Protein AF-B2BFH4-F1 (afdb_monomer)

Secondary structure (DSSP, 8-state):
-HHHHHHHHHHHHHHHHHHHHHS--HHHHHHHHHHHHHHHHHHHHHTTSSPPP---HHHHHHHHHHHHHHHHHHHHHHHHHHHS-HHHHHHHHTTHHHHHHHHIIIII-----HHHHHHHHHHHHHHHHHHHH-T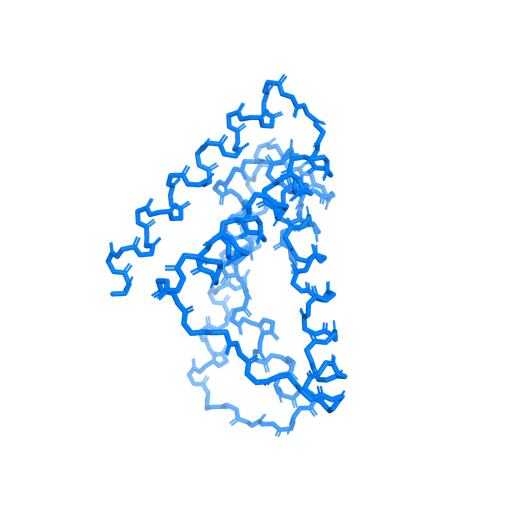T--HHHHHHH-

pLDDT: mean 86.99, std 3.78, range [72.62, 92.5]

InterPro domains:
  IPR004853 Sugar phosphate transporter domain [PF03151] (1-146)
  IPR037185 Multidrug transporter EmrE superfamily [SSF103481] (38-133)
  IPR050186 Triose Phosphate/Phosphate Translocator [PTHR11132] (4-146)

Solvent-accessible surface area (backbone atoms only — not comparable to full-atom values): 8075 Å² total; per-residue (Å²): 107,70,85,58,48,53,58,53,51,53,51,50,53,56,51,51,44,54,46,32,74,78,47,82,48,41,65,60,55,40,50,51,54,52,49,50,54,50,51,54,50,52,51,30,42,74,69,61,77,40,86,74,78,90,82,47,76,67,54,52,64,64,44,46,62,54,53,51,52,49,51,52,52,51,38,27,40,38,41,7,42,65,57,31,54,62,68,58,34,52,48,45,42,66,38,50,64,52,54,50,53,50,49,39,35,74,76,69,64,52,83,80,59,71,70,59,63,59,54,38,52,60,46,53,49,50,36,53,52,51,59,76,68,44,91,63,69,39,71,68,17,54,63,24,24,103

Sequence (146 aa):
YFATWCPFNVVFNIYNKKVLNAFPFPWLTSTLSLAAGSLLMLLSWATRIAEAPHTDLHFWKSLFPVAVAHTIGHVAATVSMSKVAVSFTHIIKSGEPAFSVLVSRFLLGESFPMPVYLSLLPIVGGCALSALTELNFNMIGFMGAM

Foldseek 3Di:
DVVVVVVVVVVCLVVLLVCCVVPVDLVVSLVVVVVVVVVVVVVCCVVVVDPDDDDDPVNCVVVVVVVVVVSLLSSLLSNLSNQAPSVLLVLLLLLVLVVVQVCCCPVVVDDDDPVSVVVNVVSVVSNVVSLVPGPRRDPSSSVSSD

Organism: Scutellaria baicalensis (NCBI:txid65409)

Nearest PDB structures (foldseek):
  5y79-assembly1_B  TM=9.319E-01  e=9.877E-07  Galdieria sulphuraria
  6i1z-assembly1_A  TM=4.436E-01  e=7.538E-01  Zea mays
  6i1z-assembly1_B  TM=4.777E-01  e=1.205E+00  Zea mays
  9evd-assembly1_M  TM=2.560E-01  e=5.458E+00  Polytomella sp. Pringsheim 198.80

Mean predicted aligned error: 5.99 Å

Structure (mmCIF, N/CA/C/O backbone):
data_AF-B2BFH4-F1
#
_entry.id   AF-B2BFH4-F1
#
loop_
_atom_site.group_PDB
_atom_site.id
_atom_site.type_symbol
_atom_site.label_atom_id
_atom_site.label_alt_id
_atom_site.label_comp_id
_atom_site.label_asym_id
_atom_site.label_entity_id
_atom_site.label_seq_id
_atom_site.pdbx_PDB_ins_code
_atom_site.Cartn_x
_atom_site.Cartn_y
_atom_site.Cartn_z
_atom_site.occupancy
_atom_site.B_iso_or_equiv
_atom_site.auth_seq_id
_atom_site.auth_comp_id
_atom_site.auth_asym_id
_atom_site.auth_atom_id
_atom_site.pdbx_PDB_model_num
ATOM 1 N N . TYR A 1 1 ? 14.768 -8.876 9.586 1.00 76.62 1 TYR A N 1
ATOM 2 C CA . TYR A 1 1 ? 13.571 -8.707 8.734 1.00 76.62 1 TYR A CA 1
ATOM 3 C C . TYR A 1 1 ? 12.834 -7.399 9.011 1.00 76.62 1 TYR A C 1
ATOM 5 O O . TYR A 1 1 ? 12.938 -6.512 8.176 1.00 76.62 1 TYR A O 1
ATOM 13 N N . PHE A 1 2 ? 12.183 -7.201 10.166 1.00 81.69 2 PHE A N 1
ATOM 14 C CA . PHE A 1 2 ? 11.416 -5.967 10.444 1.00 81.69 2 PHE A CA 1
ATOM 15 C C . PHE A 1 2 ? 12.264 -4.680 10.408 1.00 81.69 2 PHE A C 1
ATOM 17 O O . PHE A 1 2 ? 11.915 -3.720 9.727 1.00 81.69 2 PHE A O 1
ATOM 24 N N . ALA A 1 3 ? 13.442 -4.703 11.043 1.00 87.31 3 ALA A N 1
ATOM 25 C CA . ALA A 1 3 ? 14.373 -3.571 11.062 1.00 87.31 3 ALA A CA 1
ATOM 26 C C . ALA A 1 3 ? 14.905 -3.169 9.673 1.00 87.31 3 ALA A C 1
ATOM 28 O O . ALA A 1 3 ? 15.302 -2.027 9.485 1.00 87.31 3 ALA A O 1
ATOM 29 N N . THR A 1 4 ? 14.908 -4.085 8.700 1.00 90.06 4 THR A N 1
ATOM 30 C CA . THR A 1 4 ? 15.306 -3.805 7.309 1.00 90.06 4 THR A CA 1
ATOM 31 C C . THR A 1 4 ? 14.109 -3.349 6.481 1.00 90.06 4 THR A C 1
ATOM 33 O O . THR A 1 4 ? 14.230 -2.460 5.646 1.00 90.06 4 THR A O 1
ATOM 36 N N . TRP A 1 5 ? 12.934 -3.924 6.734 1.00 88.81 5 TRP A N 1
ATOM 37 C CA . TRP A 1 5 ? 11.704 -3.595 6.025 1.00 88.81 5 TRP A CA 1
ATOM 38 C C . TRP A 1 5 ? 11.254 -2.149 6.266 1.00 88.81 5 TRP A C 1
ATOM 40 O O . TRP A 1 5 ? 10.983 -1.442 5.299 1.00 88.81 5 TRP A O 1
ATOM 50 N N . CYS A 1 6 ? 11.245 -1.681 7.520 1.00 90.06 6 CYS A N 1
ATOM 51 C CA . CYS A 1 6 ? 10.833 -0.316 7.860 1.00 90.06 6 CYS A CA 1
ATOM 52 C C . CYS A 1 6 ? 11.606 0.774 7.088 1.00 90.06 6 CYS A C 1
ATOM 54 O O . CYS A 1 6 ? 10.962 1.572 6.405 1.00 90.06 6 CYS A O 1
ATOM 56 N N . PRO A 1 7 ? 12.955 0.832 7.122 1.00 91.25 7 PRO A N 1
ATOM 57 C CA . PRO A 1 7 ? 13.695 1.866 6.403 1.00 91.25 7 PRO A CA 1
ATOM 58 C C . PRO A 1 7 ? 13.527 1.753 4.885 1.00 91.25 7 PRO A C 1
ATOM 60 O O . PRO A 1 7 ? 13.347 2.776 4.229 1.00 91.25 7 PRO A O 1
ATOM 63 N N . PHE A 1 8 ? 13.503 0.542 4.316 1.00 90.31 8 PHE A N 1
ATOM 64 C CA . PHE A 1 8 ? 13.240 0.360 2.883 1.00 90.31 8 PHE A CA 1
ATOM 65 C C . PHE A 1 8 ? 11.853 0.867 2.482 1.00 90.31 8 PHE A C 1
ATOM 67 O O . PHE A 1 8 ? 11.713 1.528 1.454 1.00 90.31 8 PHE A O 1
ATOM 74 N N . ASN A 1 9 ? 10.834 0.604 3.302 1.00 90.75 9 ASN A N 1
ATOM 75 C CA . ASN A 1 9 ? 9.482 1.088 3.065 1.00 90.75 9 ASN A CA 1
ATOM 76 C C . ASN A 1 9 ? 9.420 2.622 3.144 1.00 90.75 9 ASN A C 1
ATOM 78 O O . ASN A 1 9 ? 8.839 3.256 2.265 1.00 90.75 9 ASN A O 1
ATOM 82 N N . VAL A 1 10 ? 10.078 3.237 4.132 1.00 88.69 10 VAL A N 1
ATOM 83 C CA . VAL A 1 10 ? 10.167 4.702 4.255 1.00 88.69 10 VAL A CA 1
ATOM 84 C C . VAL A 1 10 ? 10.843 5.318 3.028 1.00 88.69 10 VAL A C 1
ATOM 86 O O . VAL A 1 10 ? 10.295 6.242 2.427 1.00 88.69 10 VAL A O 1
ATOM 89 N N . VAL A 1 11 ? 11.993 4.778 2.614 1.00 92.25 11 VAL A N 1
ATOM 90 C CA . VAL A 1 11 ? 12.712 5.222 1.410 1.00 92.25 11 VAL A CA 1
ATOM 91 C C . VAL A 1 11 ? 11.807 5.102 0.183 1.00 92.25 11 VAL A C 1
ATOM 93 O O . VAL A 1 11 ? 11.613 6.090 -0.524 1.00 92.25 11 VAL A O 1
ATOM 96 N N . PHE A 1 12 ? 11.186 3.940 -0.033 1.00 89.38 12 PHE A N 1
ATOM 97 C CA . PHE A 1 12 ? 10.269 3.718 -1.151 1.00 89.38 12 PHE A CA 1
ATOM 98 C C . PHE A 1 12 ? 9.142 4.758 -1.189 1.00 89.38 12 PHE A C 1
ATOM 100 O O . PHE A 1 12 ? 8.925 5.378 -2.225 1.00 89.38 12 PHE A O 1
ATOM 107 N N . ASN A 1 13 ? 8.466 5.008 -0.066 1.00 89.69 13 ASN A N 1
ATOM 108 C CA . ASN A 1 13 ? 7.358 5.962 -0.007 1.00 89.69 13 ASN A CA 1
ATOM 109 C C . ASN A 1 13 ? 7.794 7.401 -0.312 1.00 89.69 13 ASN A C 1
ATOM 111 O O . ASN A 1 13 ? 7.120 8.104 -1.068 1.00 89.69 13 ASN A O 1
ATOM 115 N N . ILE A 1 14 ? 8.929 7.838 0.243 1.00 89.56 14 ILE A N 1
ATOM 116 C CA . ILE A 1 14 ? 9.461 9.187 0.007 1.00 89.56 14 ILE A CA 1
ATOM 117 C C . ILE A 1 14 ? 9.841 9.359 -1.466 1.00 89.56 14 ILE A C 1
ATOM 119 O O . ILE A 1 14 ? 9.467 10.356 -2.087 1.00 89.56 14 ILE A O 1
ATOM 123 N N . TYR A 1 15 ? 10.569 8.399 -2.044 1.00 89.50 15 TYR A N 1
ATOM 124 C CA . TYR A 1 15 ? 10.973 8.469 -3.448 1.00 89.50 15 TYR A CA 1
ATOM 125 C C . TYR A 1 15 ? 9.779 8.354 -4.394 1.00 89.50 15 TYR A C 1
ATOM 127 O O . TYR A 1 15 ? 9.690 9.146 -5.329 1.00 89.50 15 TYR A O 1
ATOM 135 N N . ASN A 1 16 ? 8.828 7.455 -4.129 1.00 89.00 16 ASN A N 1
ATOM 136 C CA . ASN A 1 16 ? 7.621 7.313 -4.941 1.00 89.00 16 ASN A CA 1
ATOM 137 C C . ASN A 1 16 ? 6.828 8.629 -4.970 1.00 89.00 16 ASN A C 1
ATOM 139 O O . ASN A 1 16 ? 6.471 9.115 -6.040 1.00 89.00 16 ASN A O 1
ATOM 143 N N . LYS A 1 17 ? 6.658 9.298 -3.820 1.00 86.00 17 LYS A N 1
ATOM 144 C CA . LYS A 1 17 ? 6.000 10.613 -3.783 1.00 86.00 17 LYS A CA 1
ATOM 145 C C . LYS A 1 17 ? 6.780 11.689 -4.539 1.00 86.00 17 LYS A C 1
ATOM 147 O O . LYS A 1 17 ? 6.169 12.481 -5.250 1.00 86.00 17 LYS A O 1
ATOM 152 N N . LYS A 1 18 ? 8.113 11.723 -4.429 1.00 88.44 18 LYS A N 1
ATOM 153 C CA . LYS A 1 18 ? 8.947 12.657 -5.208 1.00 88.44 18 LYS A CA 1
ATOM 154 C C . LYS A 1 18 ? 8.782 12.441 -6.714 1.00 88.44 18 LYS A C 1
ATOM 156 O O . LYS A 1 18 ? 8.626 13.416 -7.444 1.00 88.44 18 LYS A O 1
ATOM 161 N N . VAL A 1 19 ? 8.769 11.185 -7.161 1.00 89.12 19 VAL A N 1
ATOM 162 C CA . VAL A 1 19 ? 8.545 10.826 -8.567 1.00 89.12 19 VAL A CA 1
ATOM 163 C C . VAL A 1 19 ? 7.144 11.232 -9.008 1.00 89.12 19 VAL A C 1
ATOM 165 O O . VAL A 1 19 ? 7.021 11.879 -10.037 1.00 89.12 19 VAL A O 1
ATOM 168 N N . LEU A 1 20 ? 6.105 10.948 -8.221 1.00 86.69 20 LEU A N 1
ATOM 169 C CA . LEU A 1 20 ? 4.727 11.335 -8.548 1.00 86.69 20 LEU A CA 1
ATOM 170 C C . LEU A 1 20 ? 4.524 12.855 -8.602 1.00 86.69 20 LEU A C 1
ATOM 172 O O . LEU A 1 20 ? 3.722 13.329 -9.400 1.00 86.69 20 LEU A O 1
ATOM 176 N N . ASN A 1 21 ? 5.255 13.621 -7.789 1.00 86.12 21 ASN A N 1
ATOM 177 C CA . ASN A 1 21 ? 5.210 15.083 -7.833 1.00 86.12 21 ASN A CA 1
ATOM 178 C C . ASN A 1 21 ? 5.876 15.651 -9.101 1.00 86.12 21 ASN A C 1
ATOM 180 O O . ASN A 1 21 ? 5.433 16.680 -9.601 1.00 86.12 21 ASN A O 1
ATOM 184 N N . ALA A 1 22 ? 6.931 15.007 -9.615 1.00 89.12 22 ALA A N 1
ATOM 185 C CA . ALA A 1 22 ? 7.606 15.415 -10.852 1.00 89.12 22 ALA A CA 1
ATOM 186 C C . ALA A 1 22 ? 6.931 14.847 -12.116 1.00 89.12 22 ALA A C 1
ATOM 188 O O . ALA A 1 22 ? 6.943 15.478 -13.170 1.00 89.12 22 ALA A O 1
ATOM 189 N N . PHE A 1 23 ? 6.344 13.656 -12.010 1.00 86.50 23 PHE A N 1
ATOM 190 C CA . PHE A 1 23 ? 5.720 12.907 -13.092 1.00 86.50 23 PHE A CA 1
ATOM 191 C C . PHE A 1 23 ? 4.388 12.297 -12.610 1.00 86.50 23 PHE A C 1
ATOM 193 O O . PHE A 1 23 ? 4.362 11.179 -12.082 1.00 86.50 23 PHE A O 1
ATOM 200 N N . PRO A 1 24 ? 3.258 13.013 -12.778 1.00 81.06 24 PRO A N 1
ATOM 201 C CA . PRO A 1 24 ? 1.973 12.683 -12.153 1.00 81.06 24 PRO A CA 1
ATOM 202 C C . PRO A 1 24 ? 1.191 11.590 -12.904 1.00 81.06 24 PRO A C 1
ATOM 204 O O . PRO A 1 24 ? -0.018 11.696 -13.108 1.00 81.06 24 PRO A O 1
ATOM 207 N N . PHE A 1 25 ? 1.868 10.514 -13.309 1.00 87.25 25 PHE A N 1
ATOM 208 C CA . PHE A 1 25 ? 1.267 9.356 -13.975 1.00 87.25 25 PHE A CA 1
ATOM 209 C C . PHE A 1 25 ? 1.377 8.112 -13.079 1.00 87.25 25 PHE A C 1
ATOM 211 O O . PHE A 1 25 ? 2.281 7.293 -13.263 1.00 87.25 25 PHE A O 1
ATOM 218 N N . PRO A 1 26 ? 0.461 7.939 -12.104 1.00 84.81 26 PRO A N 1
ATOM 219 C CA . PRO A 1 26 ? 0.563 6.885 -11.094 1.00 84.81 26 PRO A CA 1
ATOM 220 C C . PRO A 1 26 ? 0.581 5.480 -11.695 1.00 84.81 26 PRO A C 1
ATOM 222 O O . PRO A 1 26 ? 1.377 4.653 -11.269 1.00 84.81 26 PRO A O 1
ATOM 225 N N . TRP A 1 27 ? -0.214 5.236 -12.739 1.00 85.62 27 TRP A N 1
ATOM 226 C CA . TRP A 1 27 ? -0.250 3.954 -13.442 1.00 85.62 27 TRP A CA 1
ATOM 227 C C . TRP A 1 27 ? 1.112 3.563 -14.016 1.00 85.62 27 TRP A C 1
ATOM 229 O O . TRP A 1 27 ? 1.571 2.447 -13.789 1.00 85.62 27 TRP A O 1
ATOM 239 N N . LEU A 1 28 ? 1.796 4.491 -14.696 1.00 87.62 28 LEU A N 1
ATOM 240 C CA . LEU A 1 28 ? 3.103 4.206 -15.285 1.00 87.62 28 LEU A CA 1
ATOM 241 C C . LEU A 1 28 ? 4.154 3.956 -14.198 1.00 87.62 28 LEU A C 1
ATOM 243 O O . LEU A 1 28 ? 4.907 2.990 -14.284 1.00 87.62 28 LEU A O 1
ATOM 247 N N . THR A 1 29 ? 4.172 4.779 -13.148 1.00 88.19 29 THR A N 1
ATOM 248 C CA . THR A 1 29 ? 5.107 4.629 -12.022 1.00 88.19 29 THR A CA 1
ATOM 249 C C . THR A 1 29 ? 4.901 3.299 -11.281 1.00 88.19 29 THR A C 1
ATOM 251 O O . THR A 1 29 ? 5.871 2.609 -10.947 1.00 88.19 29 THR A O 1
ATOM 254 N N . SER A 1 30 ? 3.651 2.872 -11.076 1.00 89.44 30 SER A N 1
ATOM 255 C CA . SER A 1 30 ? 3.336 1.556 -10.506 1.00 89.44 30 SER A CA 1
ATOM 256 C C . SER A 1 30 ? 3.800 0.413 -11.406 1.00 89.44 30 SER A C 1
ATOM 258 O O . SER A 1 30 ? 4.445 -0.515 -10.924 1.00 89.44 30 SER A O 1
ATOM 260 N N . THR A 1 31 ? 3.531 0.477 -12.713 1.00 89.19 31 THR A N 1
ATOM 261 C CA . THR A 1 31 ? 3.960 -0.567 -13.652 1.00 89.19 31 THR A CA 1
ATOM 262 C C . THR A 1 31 ? 5.479 -0.656 -13.737 1.00 89.19 31 THR A C 1
ATOM 264 O O . THR A 1 31 ? 6.018 -1.756 -13.699 1.00 89.19 31 THR A O 1
ATOM 267 N N . LEU A 1 32 ? 6.185 0.476 -13.790 1.00 90.44 32 LEU A N 1
ATOM 268 C CA . LEU A 1 32 ? 7.649 0.502 -13.839 1.00 90.44 32 LEU A CA 1
ATOM 269 C C . LEU A 1 32 ? 8.280 -0.055 -12.560 1.00 90.44 32 LEU A C 1
ATOM 271 O O . LEU A 1 32 ? 9.261 -0.789 -12.644 1.00 90.44 32 LEU A O 1
ATOM 275 N N . SER A 1 33 ? 7.716 0.243 -11.386 1.00 89.62 33 SER A N 1
ATOM 276 C CA . SER A 1 33 ? 8.212 -0.317 -10.120 1.00 89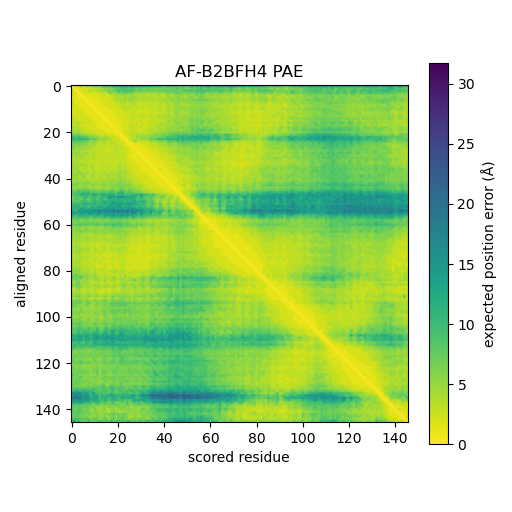.62 33 SER A CA 1
ATOM 277 C C . SER A 1 33 ? 8.002 -1.834 -10.029 1.00 89.62 33 SER A C 1
ATOM 279 O O . SER A 1 33 ? 8.925 -2.546 -9.629 1.00 89.62 33 SER A O 1
ATOM 281 N N . LEU A 1 34 ? 6.848 -2.347 -10.471 1.00 90.81 34 LEU A N 1
ATOM 282 C CA . LEU A 1 34 ? 6.599 -3.792 -10.566 1.00 90.81 34 LEU A CA 1
ATOM 283 C C . LEU A 1 34 ? 7.498 -4.459 -11.617 1.00 90.81 34 LEU A C 1
ATOM 285 O O . LEU A 1 34 ? 8.066 -5.519 -11.356 1.00 90.81 34 LEU A O 1
ATOM 289 N N . ALA A 1 35 ? 7.689 -3.821 -12.775 1.00 91.50 35 ALA A N 1
ATOM 290 C CA . ALA A 1 35 ? 8.568 -4.310 -13.831 1.00 91.50 35 ALA A CA 1
ATOM 291 C C . ALA A 1 35 ? 10.025 -4.382 -13.354 1.00 91.50 35 ALA A C 1
ATOM 293 O O . ALA A 1 35 ? 10.668 -5.417 -13.520 1.00 91.50 35 ALA A O 1
ATOM 294 N N . ALA A 1 36 ? 10.522 -3.339 -12.684 1.00 92.00 36 ALA A N 1
ATOM 295 C CA . ALA A 1 36 ? 11.852 -3.330 -12.083 1.00 92.00 36 ALA A CA 1
ATOM 296 C C . ALA A 1 36 ? 12.007 -4.441 -11.031 1.00 92.00 36 ALA A C 1
ATOM 298 O O . ALA A 1 36 ? 13.005 -5.159 -11.049 1.00 92.00 36 ALA A O 1
ATOM 299 N N . GLY A 1 37 ? 11.005 -4.643 -10.166 1.00 90.06 37 GLY A N 1
ATOM 300 C CA . GLY A 1 37 ? 1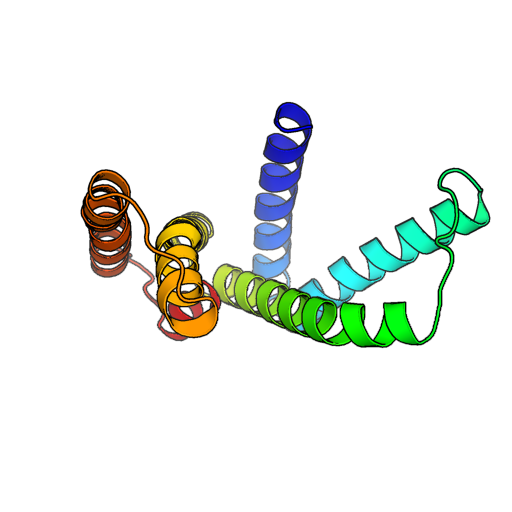0.995 -5.744 -9.197 1.00 90.06 37 GLY A CA 1
ATOM 301 C C . GLY A 1 37 ? 11.054 -7.121 -9.866 1.00 90.06 37 GLY A C 1
ATOM 302 O O . GLY A 1 37 ? 11.851 -7.971 -9.469 1.00 90.06 37 GLY A O 1
ATOM 303 N N . SER A 1 38 ? 10.267 -7.321 -10.927 1.00 90.56 38 SER A N 1
ATOM 304 C CA . SER A 1 38 ? 10.277 -8.567 -11.700 1.00 90.56 38 SER A CA 1
ATOM 305 C C . SER A 1 38 ? 11.616 -8.804 -12.403 1.00 90.56 38 SER A C 1
ATOM 307 O O . SER A 1 38 ? 12.145 -9.912 -12.351 1.00 90.56 38 SER A O 1
ATOM 309 N N . LEU A 1 39 ? 12.222 -7.760 -12.978 1.00 92.38 39 LEU A N 1
ATOM 310 C CA . LEU A 1 39 ? 13.523 -7.837 -13.637 1.00 92.38 39 LEU A CA 1
ATOM 311 C C . LEU A 1 39 ? 14.632 -8.205 -12.648 1.00 92.38 39 LEU A C 1
ATOM 313 O O . LEU A 1 39 ? 15.445 -9.074 -12.947 1.00 92.38 39 LEU A O 1
ATOM 317 N N . LEU A 1 40 ? 14.645 -7.598 -11.458 1.00 91.19 40 LEU A N 1
ATOM 318 C CA . LEU A 1 40 ? 15.603 -7.943 -10.406 1.00 91.19 40 LEU A CA 1
ATOM 319 C C . LEU A 1 40 ? 15.486 -9.417 -9.995 1.00 91.19 40 LEU A C 1
ATOM 321 O O . LEU A 1 40 ? 16.504 -10.083 -9.813 1.00 91.19 40 LEU A O 1
ATOM 325 N N . MET A 1 41 ? 14.262 -9.944 -9.896 1.00 89.50 41 MET A N 1
ATOM 326 C CA . MET A 1 41 ? 14.046 -11.355 -9.575 1.00 89.50 41 MET A CA 1
ATOM 327 C C . MET A 1 41 ? 14.517 -12.280 -10.709 1.00 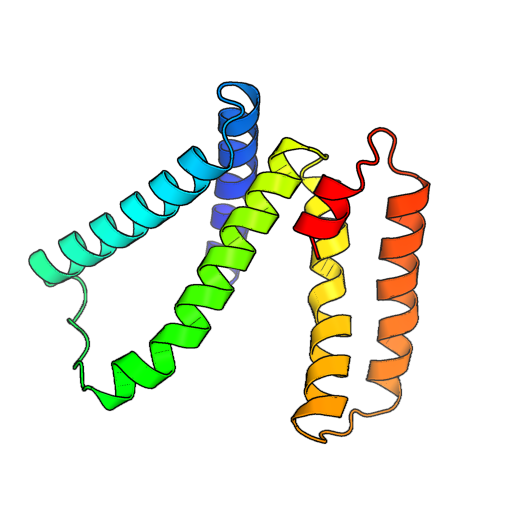89.50 41 MET A C 1
ATOM 329 O O . MET A 1 41 ? 15.213 -13.259 -10.449 1.00 89.50 41 MET A O 1
ATOM 333 N N . LEU A 1 42 ? 14.230 -11.932 -11.968 1.00 89.38 42 LEU A N 1
ATOM 334 C CA . LEU A 1 42 ? 14.716 -12.670 -13.140 1.00 89.38 42 LEU A CA 1
ATOM 335 C C . LEU A 1 42 ? 16.249 -12.698 -13.206 1.00 89.38 42 LEU A C 1
ATOM 337 O O . LEU A 1 42 ? 16.837 -13.747 -13.465 1.00 89.38 42 LEU A O 1
ATOM 341 N N . LEU A 1 43 ? 16.903 -11.566 -12.931 1.00 91.19 43 LEU A N 1
ATOM 342 C CA . LEU A 1 43 ? 18.363 -11.474 -12.862 1.00 91.19 43 LEU A CA 1
ATOM 343 C C . LEU A 1 43 ? 18.930 -12.309 -11.708 1.00 91.19 43 LEU A C 1
ATOM 345 O O . LEU A 1 43 ? 19.957 -12.964 -11.879 1.00 91.19 43 LEU A O 1
ATOM 349 N N . SER A 1 44 ? 18.258 -12.332 -10.556 1.00 90.38 44 SER A N 1
ATOM 350 C CA . SER A 1 44 ? 18.646 -13.162 -9.408 1.00 90.38 44 SER A CA 1
ATOM 351 C C . SER A 1 44 ? 18.594 -14.661 -9.732 1.00 90.38 44 SER A C 1
ATOM 353 O O . SER A 1 44 ? 19.518 -15.402 -9.392 1.00 90.38 44 SER A O 1
ATOM 355 N N . TRP A 1 45 ? 17.567 -15.107 -10.465 1.00 89.69 45 TRP A N 1
ATOM 356 C CA . TRP A 1 45 ? 17.473 -16.488 -10.950 1.00 89.69 45 TRP A CA 1
ATOM 357 C C . TRP A 1 45 ? 18.526 -16.802 -12.018 1.00 89.69 45 TRP A C 1
ATOM 359 O O . TRP A 1 45 ? 19.156 -17.858 -11.966 1.00 89.69 45 TRP A O 1
ATOM 369 N N . ALA A 1 46 ? 18.773 -15.878 -12.953 1.00 87.75 46 ALA A N 1
ATOM 370 C CA . ALA A 1 46 ? 19.793 -16.043 -13.992 1.00 87.75 46 ALA A CA 1
ATOM 371 C C . ALA A 1 46 ? 21.212 -16.151 -13.408 1.00 87.75 46 ALA A C 1
ATOM 373 O O . ALA A 1 46 ? 22.022 -16.950 -13.873 1.00 87.75 46 ALA A O 1
ATOM 374 N N . THR A 1 47 ? 21.498 -15.382 -12.356 1.00 89.19 47 THR A 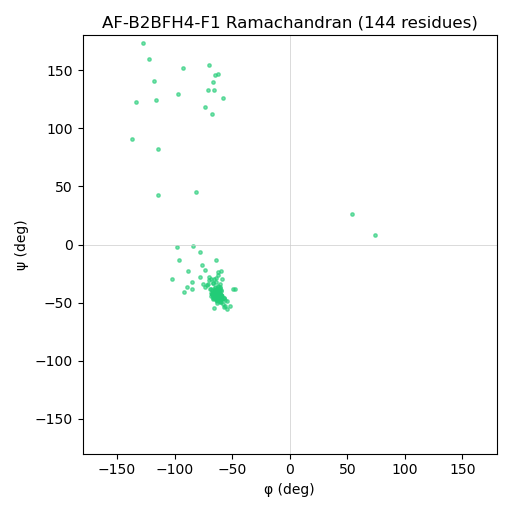N 1
ATOM 375 C CA . THR A 1 47 ? 22.782 -15.395 -11.634 1.00 89.19 47 THR A CA 1
ATOM 376 C C . THR A 1 47 ? 22.869 -16.486 -10.561 1.00 89.19 47 THR A C 1
ATOM 378 O O . THR A 1 47 ? 23.913 -16.622 -9.927 1.00 89.19 47 THR A O 1
ATOM 381 N N . ARG A 1 48 ? 21.805 -17.286 -10.371 1.00 83.94 48 ARG A N 1
ATOM 382 C CA . ARG A 1 48 ? 21.668 -18.323 -9.326 1.00 83.94 48 ARG A CA 1
ATOM 383 C C . ARG A 1 48 ? 21.906 -17.817 -7.897 1.00 83.94 48 ARG A C 1
ATOM 385 O O . ARG A 1 48 ? 22.273 -18.595 -7.023 1.00 83.94 48 ARG A O 1
ATOM 392 N N . ILE A 1 49 ? 21.683 -16.526 -7.652 1.00 84.94 49 ILE A N 1
ATOM 393 C CA . ILE A 1 49 ? 21.729 -15.947 -6.301 1.00 84.94 49 ILE A CA 1
ATOM 394 C C . ILE A 1 49 ? 20.508 -16.409 -5.495 1.00 84.94 49 ILE A C 1
ATOM 396 O O . ILE A 1 49 ? 20.613 -16.649 -4.295 1.00 84.94 49 ILE A O 1
ATOM 400 N N . ALA A 1 50 ? 19.361 -16.565 -6.161 1.00 84.38 50 ALA A N 1
ATOM 401 C CA . ALA A 1 50 ? 18.158 -17.171 -5.603 1.00 84.38 50 ALA A CA 1
ATOM 402 C C . ALA A 1 50 ? 17.783 -18.436 -6.382 1.00 84.38 50 ALA A C 1
ATOM 404 O O . ALA A 1 50 ? 17.864 -18.465 -7.613 1.00 84.38 50 ALA A O 1
ATOM 405 N N . GLU A 1 51 ? 17.335 -19.469 -5.668 1.00 79.81 51 GLU A N 1
ATOM 406 C CA . GLU A 1 51 ? 16.806 -20.684 -6.285 1.00 79.81 51 GLU A CA 1
ATOM 407 C C . GLU A 1 51 ? 15.504 -20.378 -7.036 1.00 79.81 51 GLU A C 1
ATOM 409 O O . GLU A 1 51 ? 14.611 -19.691 -6.530 1.00 79.81 51 GLU A O 1
ATOM 414 N N . ALA A 1 52 ? 15.411 -20.869 -8.274 1.00 80.69 52 ALA A N 1
ATOM 415 C CA . ALA A 1 52 ? 14.209 -20.714 -9.078 1.00 80.69 52 ALA A CA 1
ATOM 416 C C . ALA A 1 52 ? 13.089 -21.603 -8.507 1.00 80.69 52 ALA A C 1
ATOM 418 O O . ALA A 1 52 ? 13.330 -22.780 -8.228 1.00 80.69 52 ALA A O 1
ATOM 419 N N . PRO A 1 53 ? 11.863 -21.078 -8.341 1.00 81.12 53 PRO A N 1
ATOM 420 C CA . PRO A 1 53 ? 10.770 -21.846 -7.767 1.00 81.12 53 PRO A CA 1
ATOM 421 C C . PRO A 1 53 ? 10.353 -22.991 -8.697 1.00 81.12 53 PRO A C 1
ATOM 423 O O . PRO A 1 53 ? 10.239 -22.817 -9.913 1.00 81.12 53 PRO A O 1
ATOM 426 N N . HIS A 1 54 ? 10.054 -24.153 -8.117 1.00 80.25 54 HIS A N 1
ATOM 427 C CA . HIS A 1 54 ? 9.385 -25.229 -8.842 1.00 80.25 54 HIS A CA 1
ATOM 428 C C . HIS A 1 54 ? 7.960 -24.789 -9.176 1.00 80.25 54 HIS A C 1
ATOM 430 O O . HIS A 1 54 ? 7.131 -24.591 -8.288 1.00 80.25 54 HIS A O 1
ATOM 436 N N . THR A 1 55 ? 7.689 -24.595 -10.463 1.00 83.62 55 THR A N 1
ATOM 437 C CA . THR A 1 55 ? 6.385 -24.136 -10.938 1.00 83.62 55 THR A CA 1
ATOM 438 C C . THR A 1 55 ? 5.544 -25.321 -11.396 1.00 83.62 55 THR A C 1
ATOM 440 O O . THR A 1 55 ? 5.994 -26.152 -12.179 1.00 83.62 55 THR A O 1
ATOM 443 N N . ASP A 1 56 ? 4.311 -25.386 -10.904 1.00 87.44 56 ASP A N 1
ATOM 444 C CA . ASP A 1 56 ? 3.284 -26.323 -11.359 1.00 87.44 56 ASP A CA 1
ATOM 445 C C . ASP A 1 56 ? 2.044 -25.547 -11.835 1.00 87.44 56 ASP A C 1
ATOM 447 O O . ASP A 1 56 ? 1.830 -24.390 -11.457 1.00 87.44 56 ASP A O 1
ATOM 451 N N . LEU A 1 57 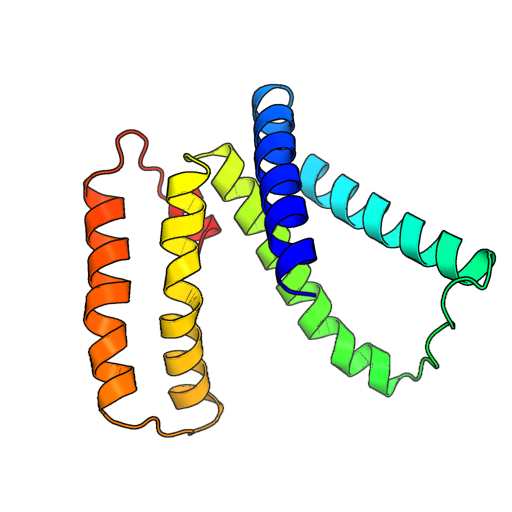? 1.195 -26.167 -12.657 1.00 84.56 57 LEU A N 1
ATOM 452 C CA . LEU A 1 57 ? -0.051 -25.552 -13.121 1.00 84.56 57 LEU A CA 1
ATOM 453 C C . LEU A 1 57 ? -0.988 -25.207 -11.954 1.00 84.56 57 LEU A C 1
ATOM 455 O O . LEU A 1 57 ? -1.677 -24.187 -12.005 1.00 84.56 57 LEU A O 1
ATOM 459 N N . HIS A 1 58 ? -1.000 -26.013 -10.887 1.00 86.19 58 HIS A N 1
ATOM 460 C CA . HIS A 1 58 ? -1.766 -25.705 -9.679 1.00 86.19 58 HIS A CA 1
ATOM 461 C C . HIS A 1 58 ? -1.209 -24.477 -8.942 1.00 86.19 58 HIS A C 1
ATOM 463 O O . HIS A 1 58 ? -1.973 -23.622 -8.493 1.00 86.19 58 HIS A O 1
ATOM 469 N N . PHE A 1 59 ? 0.120 -24.339 -8.879 1.00 88.56 59 PHE A N 1
ATOM 470 C CA . PHE A 1 59 ? 0.779 -23.181 -8.273 1.00 88.56 59 PHE A CA 1
ATOM 471 C C . PHE A 1 59 ? 0.377 -21.876 -8.971 1.00 88.56 59 PHE A C 1
ATOM 473 O O . PHE A 1 59 ? -0.030 -20.923 -8.308 1.00 88.56 59 PHE A O 1
ATOM 480 N N . TRP A 1 60 ? 0.400 -21.848 -10.308 1.00 88.12 60 TRP A N 1
ATOM 481 C CA . TRP A 1 60 ? -0.006 -20.668 -11.077 1.00 88.12 60 TRP A CA 1
ATOM 482 C C . TRP A 1 60 ? -1.483 -20.312 -10.895 1.00 88.12 60 TRP A C 1
ATOM 484 O O . TRP A 1 60 ? -1.807 -19.132 -10.765 1.00 88.12 60 TRP A O 1
ATOM 494 N N . LYS A 1 61 ? -2.375 -21.310 -10.832 1.00 88.44 61 LYS A N 1
ATOM 495 C CA . LYS A 1 61 ? -3.807 -21.080 -10.5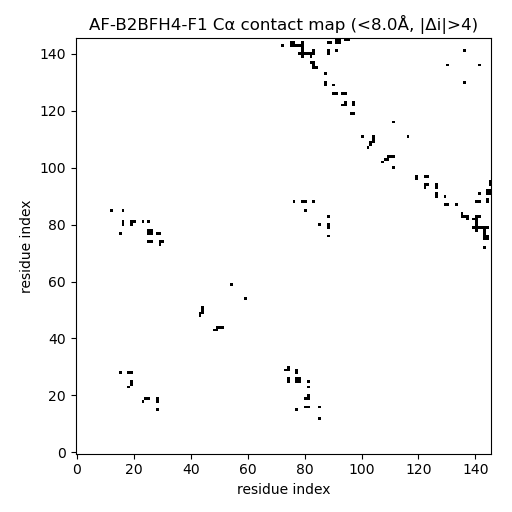74 1.00 88.44 61 LYS A CA 1
ATOM 496 C C . LYS A 1 61 ? -4.057 -20.444 -9.207 1.00 88.44 61 LYS A C 1
ATOM 498 O O . LYS A 1 61 ? -4.887 -19.546 -9.113 1.00 88.44 61 LYS A O 1
ATOM 503 N N . SER A 1 62 ? -3.326 -20.867 -8.177 1.00 89.06 62 SER A N 1
ATOM 504 C CA . SER A 1 62 ? -3.435 -20.298 -6.827 1.00 89.06 62 SER A CA 1
ATOM 505 C C . SER A 1 62 ? -2.759 -18.930 -6.701 1.00 89.06 62 SER A C 1
ATOM 507 O O . SER A 1 62 ? -3.245 -18.065 -5.977 1.00 89.06 62 SER A O 1
ATOM 509 N N . LEU A 1 63 ? -1.658 -18.704 -7.424 1.00 90.75 63 LEU A N 1
ATOM 510 C CA . LEU A 1 63 ? -0.923 -17.438 -7.405 1.00 90.75 63 LEU A CA 1
ATOM 511 C C . LEU A 1 63 ? -1.656 -16.324 -8.158 1.00 90.75 63 LEU A C 1
ATOM 513 O O . LEU A 1 63 ? -1.616 -15.172 -7.734 1.00 90.75 63 LEU A O 1
ATOM 517 N N . PHE A 1 64 ? -2.328 -16.652 -9.263 1.00 90.56 64 PHE A N 1
ATOM 518 C CA . PHE A 1 64 ? -2.994 -15.676 -10.125 1.00 90.56 64 PHE A CA 1
ATOM 519 C C . PHE A 1 64 ? -3.945 -14.714 -9.385 1.00 90.56 64 PHE A C 1
ATOM 521 O O . PHE A 1 64 ? -3.753 -13.503 -9.518 1.00 90.56 64 PHE A O 1
ATOM 528 N N . PRO A 1 65 ? -4.922 -15.170 -8.570 1.00 89.81 65 PRO A N 1
ATOM 529 C CA . PRO A 1 65 ? -5.815 -14.253 -7.858 1.00 89.81 65 PRO A CA 1
ATOM 530 C C . PRO A 1 65 ? -5.066 -13.355 -6.865 1.00 89.81 65 PRO A C 1
ATOM 532 O O . PRO A 1 65 ? -5.386 -12.173 -6.745 1.00 89.81 65 PRO A O 1
ATOM 535 N N . VAL A 1 66 ? -4.029 -13.879 -6.205 1.00 90.56 66 VAL A N 1
ATOM 536 C CA . VAL A 1 66 ? -3.193 -13.111 -5.270 1.00 90.56 66 VAL A CA 1
ATOM 537 C C . VAL A 1 66 ? -2.384 -12.048 -6.011 1.00 90.56 66 VAL A C 1
ATOM 539 O O . VAL A 1 66 ? -2.315 -10.905 -5.566 1.00 90.56 66 VAL A O 1
ATOM 542 N N . ALA A 1 67 ? -1.810 -12.391 -7.165 1.00 90.31 67 ALA A N 1
ATOM 543 C CA . ALA A 1 67 ? -1.051 -11.462 -7.996 1.00 90.31 67 ALA A CA 1
ATOM 544 C C . ALA A 1 67 ? -1.935 -10.326 -8.535 1.00 90.31 67 ALA A C 1
ATOM 546 O O . ALA A 1 67 ? -1.523 -9.162 -8.525 1.00 90.31 67 ALA A O 1
ATOM 547 N N . VAL A 1 68 ? -3.164 -10.641 -8.958 1.00 91.81 68 VAL A N 1
ATOM 548 C CA . VAL A 1 68 ? -4.149 -9.639 -9.392 1.00 91.81 68 VAL A CA 1
ATOM 549 C C . VAL A 1 68 ? -4.521 -8.713 -8.234 1.00 91.81 68 VAL A C 1
ATOM 551 O O . VAL A 1 68 ? -4.416 -7.496 -8.383 1.00 91.81 68 VAL A O 1
ATOM 554 N N . ALA A 1 69 ? -4.873 -9.260 -7.067 1.00 90.50 69 ALA A N 1
ATOM 555 C CA . ALA A 1 69 ? -5.205 -8.463 -5.885 1.00 90.50 69 ALA A CA 1
ATOM 556 C C . ALA A 1 69 ? -4.035 -7.562 -5.450 1.00 90.50 69 ALA A C 1
ATOM 558 O O . ALA A 1 69 ? -4.226 -6.374 -5.195 1.00 90.50 69 ALA A O 1
ATOM 559 N N . HIS A 1 70 ? -2.808 -8.094 -5.447 1.00 90.75 70 HIS A N 1
ATOM 560 C CA . HIS A 1 70 ? -1.602 -7.329 -5.136 1.00 90.75 70 HIS A CA 1
ATOM 561 C C . HIS A 1 70 ? -1.364 -6.186 -6.131 1.00 90.75 70 HIS A C 1
ATOM 563 O O . HIS A 1 70 ? -1.062 -5.066 -5.726 1.00 90.75 70 HIS A O 1
ATOM 569 N N . THR A 1 71 ? -1.536 -6.446 -7.430 1.00 90.38 71 THR A N 1
ATOM 570 C CA . THR A 1 71 ? -1.359 -5.430 -8.479 1.00 90.38 71 THR A CA 1
ATOM 571 C C . THR A 1 71 ? -2.381 -4.306 -8.333 1.00 90.38 71 THR A C 1
ATOM 573 O O . THR A 1 71 ? -2.012 -3.134 -8.390 1.00 90.38 71 THR A O 1
ATOM 576 N N . ILE A 1 72 ? -3.649 -4.651 -8.089 1.00 90.69 72 ILE A N 1
ATOM 577 C CA . ILE A 1 72 ? -4.717 -3.673 -7.849 1.00 90.69 72 ILE A CA 1
ATOM 578 C C . ILE A 1 72 ? -4.384 -2.825 -6.619 1.00 90.69 72 ILE A C 1
ATOM 580 O O . ILE A 1 72 ? -4.382 -1.600 -6.719 1.00 90.69 72 ILE A O 1
ATOM 584 N N . GLY A 1 73 ? -4.024 -3.454 -5.495 1.00 89.19 73 GLY A N 1
ATOM 585 C CA . GLY A 1 73 ? -3.665 -2.740 -4.268 1.00 89.19 73 GLY A CA 1
ATOM 586 C C . GLY A 1 73 ? -2.444 -1.830 -4.434 1.00 89.19 73 GLY A C 1
ATOM 587 O O . GLY A 1 73 ? -2.430 -0.706 -3.935 1.00 89.19 73 GLY A O 1
ATOM 588 N N . HIS A 1 74 ? -1.426 -2.266 -5.183 1.00 90.19 74 HIS A N 1
ATOM 589 C CA . HIS A 1 74 ? -0.229 -1.459 -5.449 1.00 90.19 74 HIS A CA 1
ATOM 590 C C . HIS A 1 74 ? -0.537 -0.218 -6.292 1.00 90.19 74 HIS A C 1
ATOM 592 O O . HIS A 1 74 ? -0.087 0.891 -5.979 1.00 90.19 74 HIS A O 1
ATOM 598 N N . VAL A 1 75 ? -1.330 -0.388 -7.352 1.00 90.25 75 VAL A N 1
ATOM 599 C CA . VAL A 1 75 ? -1.752 0.726 -8.206 1.00 90.25 75 VAL A CA 1
ATOM 600 C C . VAL A 1 75 ? -2.657 1.679 -7.430 1.00 90.25 75 VAL A C 1
ATOM 602 O O . VAL A 1 75 ? -2.407 2.882 -7.447 1.00 90.25 75 VAL A O 1
ATOM 605 N N . ALA A 1 76 ? -3.652 1.165 -6.703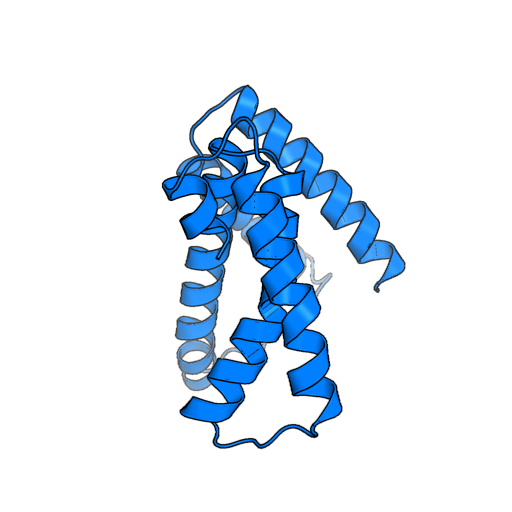 1.00 88.31 76 ALA A N 1
ATOM 606 C CA . ALA A 1 76 ? -4.565 1.964 -5.888 1.00 88.31 76 ALA A CA 1
ATOM 607 C C . ALA A 1 76 ? -3.803 2.806 -4.851 1.00 88.31 76 ALA A C 1
ATOM 609 O O . ALA A 1 76 ? -3.977 4.026 -4.799 1.00 88.31 76 ALA A O 1
ATOM 610 N N . ALA A 1 77 ? -2.846 2.201 -4.139 1.00 87.00 77 ALA A N 1
ATOM 611 C CA . ALA A 1 77 ? -2.000 2.912 -3.184 1.00 87.00 77 ALA A CA 1
ATOM 612 C C . ALA A 1 77 ? -1.162 4.015 -3.853 1.00 87.00 77 ALA A C 1
ATOM 614 O O . ALA A 1 77 ? -1.024 5.112 -3.310 1.00 87.00 77 ALA A O 1
ATOM 615 N N . THR A 1 78 ? -0.631 3.765 -5.053 1.00 87.62 78 THR A N 1
ATOM 616 C CA . THR A 1 78 ? 0.134 4.770 -5.811 1.00 87.62 78 THR A CA 1
ATOM 617 C C . THR A 1 78 ? -0.770 5.905 -6.310 1.00 87.62 78 THR A C 1
ATOM 619 O O . THR A 1 78 ? -0.387 7.075 -6.258 1.00 87.62 78 THR A O 1
ATOM 622 N N . VAL A 1 79 ? -1.998 5.591 -6.739 1.00 88.12 79 VAL A N 1
ATOM 623 C CA . VAL A 1 79 ? -3.023 6.584 -7.093 1.00 88.12 79 VAL A CA 1
ATOM 624 C C . VAL A 1 79 ? -3.375 7.435 -5.874 1.00 88.12 79 VAL A C 1
ATOM 626 O O . VAL A 1 79 ? -3.376 8.661 -5.993 1.00 88.12 79 VAL A O 1
ATOM 629 N N . SER A 1 80 ? -3.569 6.831 -4.699 1.00 86.38 80 SER A N 1
ATOM 630 C CA . SER A 1 80 ? -3.767 7.574 -3.451 1.00 86.38 80 SER A CA 1
ATOM 631 C C . SER A 1 80 ? -2.609 8.529 -3.183 1.00 86.38 80 SER A C 1
ATOM 633 O O . SER A 1 80 ? -2.814 9.738 -3.075 1.00 86.38 80 SER A O 1
ATOM 635 N N . MET A 1 81 ? -1.370 8.033 -3.203 1.00 85.06 81 MET A N 1
ATOM 636 C CA . MET A 1 81 ? -0.181 8.866 -2.993 1.00 85.06 81 MET A CA 1
ATOM 637 C C . MET A 1 81 ? -0.034 9.987 -4.029 1.00 85.06 81 MET A C 1
ATOM 639 O O . MET A 1 81 ? 0.618 10.988 -3.742 1.00 85.06 81 MET A O 1
ATOM 643 N N . SER A 1 82 ? -0.632 9.870 -5.217 1.00 86.06 82 SER A N 1
ATOM 644 C CA . SER A 1 82 ? -0.655 10.956 -6.206 1.00 86.06 82 SER A CA 1
ATOM 645 C C . SER A 1 82 ? -1.685 12.049 -5.885 1.00 86.06 82 SER A C 1
ATOM 647 O O . SER A 1 82 ? -1.482 13.201 -6.259 1.00 86.06 82 SER A O 1
ATOM 649 N N . LYS A 1 83 ? -2.773 11.710 -5.179 1.00 83.75 83 LYS A N 1
ATOM 650 C CA . LYS A 1 83 ? -3.923 12.598 -4.926 1.00 83.75 83 LYS A CA 1
ATOM 651 C C . LYS A 1 83 ? -3.950 13.201 -3.525 1.00 83.75 83 LYS A C 1
ATOM 653 O O . LYS A 1 83 ? -4.466 14.299 -3.369 1.00 83.75 83 LYS A O 1
ATOM 658 N N . VAL A 1 84 ? -3.407 12.502 -2.533 1.00 85.06 84 VAL A N 1
ATOM 659 C CA . VAL A 1 84 ? -3.400 12.917 -1.122 1.00 85.06 84 VAL A CA 1
ATOM 660 C C . VAL A 1 84 ? -1.985 12.881 -0.535 1.00 85.06 84 VAL A C 1
ATOM 662 O O . VAL A 1 84 ? -1.010 12.469 -1.184 1.00 85.06 84 VAL A O 1
ATOM 665 N N . ALA A 1 85 ? -1.842 13.360 0.701 1.00 84.75 85 ALA A N 1
ATOM 666 C CA . ALA A 1 85 ? -0.599 13.235 1.445 1.00 84.75 85 ALA A CA 1
ATOM 667 C C . ALA A 1 85 ? -0.245 11.755 1.684 1.00 84.75 85 ALA A C 1
ATOM 669 O O . ALA A 1 85 ? -1.109 10.892 1.863 1.00 84.75 85 ALA A O 1
ATOM 670 N N . VAL A 1 86 ? 1.057 11.458 1.706 1.00 84.25 86 VAL A N 1
ATOM 671 C CA . VAL A 1 86 ? 1.558 10.101 1.986 1.00 84.25 86 VAL A CA 1
ATOM 672 C C . VAL A 1 86 ? 1.166 9.676 3.400 1.00 84.25 86 VAL A C 1
ATOM 674 O O . VAL A 1 86 ? 0.721 8.551 3.595 1.00 84.25 86 VAL A O 1
ATOM 677 N N . SER A 1 87 ? 1.259 10.595 4.365 1.00 84.31 87 SER A N 1
ATOM 678 C CA . SER A 1 87 ? 0.799 10.391 5.743 1.00 84.31 87 SER A CA 1
ATOM 679 C C . SER A 1 87 ? -0.676 10.002 5.793 1.00 84.31 87 SER A C 1
ATOM 681 O O . SER A 1 87 ? -1.008 9.004 6.423 1.00 84.31 87 SER A O 1
ATOM 683 N N . PHE A 1 88 ? -1.538 10.722 5.071 1.00 83.44 88 PHE A N 1
ATOM 684 C CA . PHE A 1 88 ? -2.965 10.418 5.009 1.00 83.44 88 PHE A CA 1
ATOM 685 C C . PHE A 1 88 ? -3.233 9.031 4.413 1.00 83.44 88 PHE A C 1
ATOM 687 O O . PHE A 1 88 ? -3.987 8.250 4.983 1.00 83.44 88 PHE A O 1
ATOM 694 N N . THR A 1 89 ? -2.535 8.674 3.328 1.00 85.50 89 THR A N 1
ATOM 695 C CA . THR A 1 89 ? -2.632 7.330 2.728 1.00 85.50 89 THR A CA 1
ATOM 696 C C . THR A 1 89 ? -2.294 6.236 3.745 1.00 85.50 89 THR A C 1
ATOM 698 O O . THR A 1 89 ? -3.031 5.264 3.867 1.00 85.50 89 THR A O 1
ATOM 701 N N . HIS A 1 90 ? -1.206 6.391 4.508 1.00 86.00 90 HIS A N 1
ATOM 702 C CA . HIS A 1 90 ? -0.814 5.401 5.520 1.00 86.00 90 HIS A CA 1
ATOM 703 C C . HIS A 1 90 ? -1.752 5.356 6.724 1.00 86.00 90 HIS A C 1
ATOM 705 O O . HIS A 1 90 ? -1.930 4.284 7.295 1.00 86.00 90 HIS A O 1
ATOM 711 N N . ILE A 1 91 ? -2.385 6.475 7.089 1.00 87.12 91 ILE A N 1
ATOM 712 C CA . ILE A 1 91 ? -3.429 6.477 8.119 1.00 87.12 91 ILE A CA 1
ATOM 713 C C . ILE A 1 91 ? -4.608 5.614 7.665 1.00 87.12 91 ILE A C 1
ATOM 715 O O . ILE A 1 91 ? -5.030 4.746 8.419 1.00 87.12 91 ILE A O 1
ATOM 719 N N . ILE A 1 92 ? -5.093 5.773 6.431 1.00 85.56 92 ILE A N 1
ATOM 720 C CA . ILE A 1 92 ? -6.200 4.944 5.928 1.00 85.56 92 ILE A CA 1
ATOM 721 C C . ILE A 1 92 ? -5.794 3.469 5.843 1.00 85.56 92 ILE A C 1
ATOM 723 O O . ILE A 1 92 ? -6.521 2.604 6.331 1.00 85.56 92 ILE A O 1
ATOM 727 N N . LYS A 1 93 ? -4.587 3.181 5.343 1.00 86.00 93 LYS A N 1
ATOM 728 C CA . LYS A 1 93 ? -4.045 1.814 5.310 1.00 86.00 93 LYS A CA 1
ATOM 729 C C . LYS A 1 93 ? -3.860 1.198 6.696 1.00 86.00 93 LYS A C 1
ATOM 731 O O . LYS A 1 93 ? -3.948 -0.014 6.841 1.00 86.00 93 LYS A O 1
ATOM 736 N N . SER A 1 94 ? -3.668 1.998 7.746 1.00 85.75 94 SER A N 1
ATOM 737 C CA . SER A 1 94 ? -3.625 1.476 9.120 1.00 85.75 94 SER A CA 1
ATOM 738 C C . SER A 1 94 ? -4.955 0.851 9.573 1.00 85.75 94 SER A C 1
ATOM 740 O O . SER A 1 94 ? -4.973 0.115 10.557 1.00 85.75 94 SER A O 1
ATOM 742 N N . GLY A 1 95 ? -6.045 1.084 8.829 1.00 85.31 95 GLY A N 1
ATOM 743 C CA . GLY A 1 95 ? -7.333 0.410 8.976 1.00 85.31 95 GLY A CA 1
ATOM 744 C C . GLY A 1 95 ? -7.402 -1.008 8.385 1.00 85.31 95 GLY A C 1
ATOM 745 O O . GLY A 1 95 ? -8.390 -1.703 8.628 1.00 85.31 95 GLY A O 1
ATOM 746 N N . GLU A 1 96 ? -6.369 -1.486 7.677 1.00 87.00 96 GLU A N 1
ATOM 747 C CA . GLU A 1 96 ? -6.271 -2.858 7.137 1.00 87.00 96 GLU A CA 1
ATOM 748 C C . GLU A 1 96 ? -6.615 -3.973 8.159 1.00 87.00 96 GLU A C 1
ATOM 750 O O . GLU A 1 96 ? -7.299 -4.932 7.778 1.00 87.00 96 GLU A O 1
ATOM 755 N N . PRO A 1 97 ? -6.242 -3.889 9.459 1.00 86.06 97 PRO A N 1
ATOM 756 C CA . PRO A 1 97 ? -6.631 -4.888 10.456 1.00 86.06 97 PRO A CA 1
ATOM 757 C C . PRO A 1 97 ? -8.147 -4.976 10.661 1.00 86.06 97 PRO A C 1
ATOM 759 O O . PRO A 1 97 ? -8.675 -6.071 10.851 1.00 86.06 97 PRO A O 1
ATOM 762 N N . ALA A 1 98 ? -8.863 -3.849 10.586 1.00 87.81 98 ALA A N 1
ATOM 763 C CA . ALA A 1 98 ? -10.318 -3.833 10.712 1.00 87.81 98 ALA A CA 1
ATOM 764 C C . ALA A 1 98 ? -10.978 -4.547 9.531 1.00 87.81 98 ALA A C 1
ATOM 766 O O . ALA A 1 98 ? -11.857 -5.385 9.729 1.00 87.81 98 ALA A O 1
ATOM 767 N N . PHE A 1 99 ? -10.502 -4.278 8.313 1.00 85.88 99 PHE A N 1
ATOM 768 C CA . PHE A 1 99 ? -10.965 -4.978 7.119 1.00 85.88 99 PHE A CA 1
ATOM 769 C C . PHE A 1 99 ? -10.659 -6.479 7.187 1.00 85.88 99 PHE A C 1
ATOM 771 O O . PHE A 1 99 ? -11.539 -7.298 6.932 1.00 85.88 99 PHE A O 1
ATOM 778 N N . SER A 1 100 ? -9.451 -6.847 7.618 1.00 87.81 100 SER A N 1
ATOM 779 C CA . SER A 1 100 ? -9.028 -8.246 7.755 1.00 87.81 100 SER A CA 1
ATOM 780 C C . SER A 1 100 ? -9.920 -9.020 8.728 1.00 87.81 100 SER A C 1
ATOM 782 O O . SER A 1 100 ? -10.384 -10.108 8.403 1.00 87.81 100 SER A O 1
ATOM 784 N N . VAL A 1 101 ? -10.235 -8.437 9.892 1.00 89.19 101 VAL A N 1
ATOM 785 C CA . VAL A 1 101 ? -11.140 -9.052 10.877 1.00 89.19 101 VAL A CA 1
ATOM 786 C C . VAL A 1 101 ? -12.546 -9.239 10.304 1.00 89.19 101 VAL A C 1
ATOM 788 O O . VAL A 1 101 ? -13.141 -10.301 10.492 1.00 89.19 101 VAL A O 1
ATOM 791 N N . LEU A 1 102 ? -13.079 -8.247 9.582 1.00 86.25 102 LEU A N 1
ATOM 792 C CA . LEU A 1 102 ? -14.396 -8.350 8.947 1.00 86.25 102 LEU A CA 1
ATOM 793 C C . LEU A 1 102 ? -14.418 -9.453 7.882 1.00 86.25 102 LEU A C 1
ATOM 795 O O . LEU A 1 102 ? -15.306 -10.304 7.899 1.00 86.25 102 LEU A O 1
ATOM 799 N N . VAL A 1 103 ? -13.428 -9.483 6.988 1.00 87.50 103 VAL A N 1
ATOM 800 C CA . VAL A 1 103 ? -13.337 -10.493 5.925 1.00 87.50 103 VAL A CA 1
ATOM 801 C C . VAL A 1 103 ? -13.171 -11.896 6.508 1.00 87.50 103 VAL A C 1
ATOM 803 O O . VAL A 1 103 ? -13.910 -12.797 6.114 1.00 87.50 103 VAL A O 1
ATOM 806 N N . SER A 1 104 ? -12.282 -12.088 7.487 1.00 88.31 104 SER A N 1
ATOM 807 C CA . SER A 1 104 ? -12.125 -13.378 8.172 1.00 88.31 104 SER A CA 1
ATOM 808 C C . SER A 1 104 ? -13.404 -13.821 8.877 1.00 88.31 104 SER A C 1
ATOM 810 O O . SER A 1 104 ? -13.769 -14.996 8.829 1.00 88.31 104 SER A O 1
ATOM 812 N N . ARG A 1 105 ? -14.148 -12.882 9.473 1.00 87.19 105 ARG A N 1
ATOM 813 C CA . ARG A 1 105 ? -15.422 -13.188 10.127 1.00 87.19 105 ARG A CA 1
ATOM 814 C C . ARG A 1 105 ? -16.491 -13.641 9.134 1.00 87.19 105 ARG A C 1
ATOM 816 O O . ARG A 1 105 ? -17.185 -14.616 9.410 1.00 87.19 105 ARG A O 1
ATOM 823 N N . PHE A 1 106 ? -16.645 -12.936 8.012 1.00 88.25 106 PHE A N 1
ATOM 824 C CA . PHE A 1 106 ? -17.732 -13.179 7.057 1.00 88.25 106 PHE A CA 1
ATOM 825 C C . PHE A 1 106 ? -17.431 -14.279 6.035 1.00 88.25 106 PHE A C 1
ATOM 827 O O . PHE A 1 106 ? -18.337 -15.036 5.699 1.00 88.25 106 PHE A O 1
ATOM 834 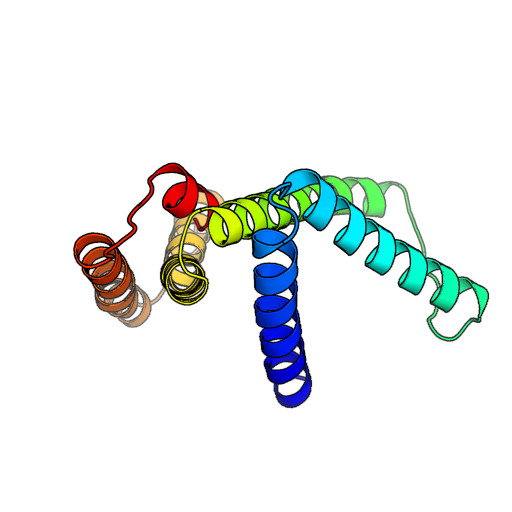N N . LEU A 1 107 ? -16.193 -14.380 5.539 1.00 88.75 107 LEU A N 1
ATOM 835 C CA . LEU A 1 107 ? -15.820 -15.371 4.523 1.00 88.75 107 LEU A CA 1
ATOM 836 C C . LEU A 1 107 ? -15.300 -16.676 5.128 1.00 88.75 107 LEU A C 1
ATOM 838 O O . LEU A 1 107 ? -15.635 -17.743 4.623 1.00 88.75 107 LEU A O 1
ATOM 842 N N . LEU A 1 108 ? -14.488 -16.601 6.190 1.00 88.50 108 LEU A N 1
ATOM 843 C CA . LEU A 1 108 ? -13.895 -17.786 6.826 1.00 88.50 108 LEU A CA 1
ATOM 844 C C . LEU A 1 108 ? -14.692 -18.278 8.046 1.00 88.50 108 LEU A C 1
ATOM 846 O O . LEU A 1 108 ? -14.464 -19.389 8.517 1.00 88.50 108 LEU A O 1
ATOM 850 N N . GLY A 1 109 ? -15.636 -17.480 8.559 1.00 86.31 109 GLY A N 1
ATOM 851 C CA . GLY A 1 109 ? -16.452 -17.836 9.724 1.00 86.31 109 GLY A CA 1
ATOM 852 C C . GLY A 1 109 ? -15.706 -17.769 11.063 1.00 86.31 109 GLY A C 1
ATOM 853 O O . GLY A 1 109 ? -16.261 -18.163 12.091 1.00 86.31 109 GLY A O 1
ATOM 854 N N . GLU A 1 110 ? -14.475 -17.252 11.086 1.00 88.94 110 GLU A N 1
ATOM 855 C CA . GLU A 1 110 ? -13.650 -17.163 12.294 1.00 88.94 110 GLU A CA 1
ATOM 856 C C . GLU A 1 110 ? -14.277 -16.219 13.326 1.00 88.94 110 GLU A C 1
ATOM 858 O O . GLU A 1 110 ? -14.923 -15.235 12.976 1.00 88.94 110 GLU A O 1
ATOM 863 N N . SER A 1 111 ? -14.122 -16.499 14.620 1.00 86.31 111 SER A N 1
ATOM 864 C CA . SER A 1 111 ? -14.583 -15.607 15.691 1.00 86.31 111 SER A CA 1
ATOM 865 C C . SER A 1 111 ? -13.404 -15.099 16.503 1.00 86.31 111 SER A C 1
ATOM 867 O O . SER A 1 111 ? -12.658 -15.891 17.076 1.00 86.31 111 SER A O 1
ATOM 869 N N . PHE A 1 112 ? -13.276 -13.779 16.601 1.00 88.75 112 PHE A N 1
ATOM 870 C CA . PHE A 1 112 ? -12.225 -13.135 17.381 1.00 88.75 112 PHE A CA 1
ATOM 871 C C . PHE A 1 112 ? -12.687 -12.831 18.816 1.00 88.75 112 PHE A C 1
ATOM 873 O O . PHE A 1 112 ? -13.884 -12.642 19.050 1.00 88.75 112 PHE A O 1
ATOM 880 N N . PRO A 1 113 ? -11.769 -12.784 19.796 1.00 90.31 113 PRO A N 1
ATOM 881 C CA . PRO A 1 113 ? -12.108 -12.462 21.178 1.00 90.31 113 PRO A CA 1
ATOM 882 C C . PRO A 1 113 ? -12.496 -10.982 21.330 1.00 90.31 113 PRO A C 1
ATOM 884 O O . PRO A 1 113 ? -12.039 -10.123 20.576 1.00 90.31 113 PRO A O 1
ATOM 887 N N . MET A 1 114 ? -13.306 -10.666 22.348 1.00 89.38 114 MET A N 1
ATOM 888 C CA . MET A 1 114 ? -13.852 -9.316 22.577 1.00 89.38 114 MET A CA 1
ATOM 889 C C . MET A 1 114 ? -12.816 -8.168 22.541 1.00 89.38 114 MET A C 1
ATOM 891 O O . MET A 1 114 ? -13.126 -7.126 21.960 1.00 89.38 114 MET A O 1
ATOM 895 N N . PRO A 1 115 ? -11.580 -8.320 23.069 1.00 92.50 115 PRO A N 1
ATOM 896 C CA . PRO A 1 115 ? -10.561 -7.273 22.980 1.00 92.50 115 PRO A CA 1
ATOM 897 C C . PRO A 1 115 ? -10.199 -6.861 21.546 1.00 92.50 115 PRO A C 1
ATOM 899 O O . PRO A 1 115 ? -9.857 -5.703 21.327 1.00 92.50 115 PRO A O 1
ATOM 902 N N . VAL A 1 116 ? -10.304 -7.770 20.568 1.00 89.31 116 VAL A N 1
ATOM 903 C CA . VAL A 1 116 ? -10.044 -7.461 19.151 1.00 89.31 116 VAL A CA 1
ATOM 904 C C . VAL A 1 116 ? -11.120 -6.528 18.611 1.00 89.31 116 VAL A C 1
ATOM 906 O O . VAL A 1 116 ? -10.797 -5.527 17.991 1.00 89.31 116 VAL A O 1
ATOM 909 N N . TYR A 1 117 ? -12.398 -6.779 18.901 1.00 87.88 117 TYR A N 1
ATOM 910 C CA . TYR A 1 117 ? -13.469 -5.874 18.472 1.00 87.88 117 TYR A CA 1
ATOM 911 C C . TYR A 1 117 ? -13.368 -4.499 19.137 1.00 87.88 117 TYR A C 1
ATOM 913 O O . TYR A 1 117 ? -13.606 -3.481 18.489 1.00 87.88 117 TYR A O 1
ATOM 921 N N . LEU A 1 118 ? -12.970 -4.455 20.412 1.00 91.06 118 LEU A N 1
ATOM 922 C CA . LEU A 1 118 ? -12.760 -3.196 21.123 1.00 91.06 118 LEU A CA 1
ATOM 923 C C . LEU A 1 118 ? -11.579 -2.395 20.563 1.00 91.06 118 LEU A C 1
ATOM 925 O O . LEU A 1 118 ? -11.662 -1.171 20.549 1.00 91.06 118 LEU A O 1
ATOM 929 N N . SER A 1 119 ? -10.516 -3.043 20.072 1.00 90.81 119 SER A N 1
ATOM 930 C CA . SER A 1 119 ? -9.390 -2.342 19.439 1.00 90.81 119 SER A CA 1
ATOM 931 C C . SER A 1 119 ? -9.722 -1.801 18.045 1.00 90.81 119 SER A C 1
ATOM 933 O O . SER A 1 119 ? -9.107 -0.826 17.619 1.00 90.81 119 SER A O 1
ATOM 935 N N . LEU A 1 120 ? -10.738 -2.341 17.358 1.00 88.50 120 LEU A N 1
ATOM 936 C CA . LEU A 1 120 ? -11.207 -1.783 16.084 1.00 88.50 120 LEU A CA 1
ATOM 937 C C . LEU A 1 120 ? -11.841 -0.398 16.246 1.00 88.50 120 LEU A C 1
ATOM 939 O O . LEU A 1 120 ? -11.692 0.438 15.358 1.00 88.50 120 LEU A O 1
ATOM 943 N N . LEU A 1 121 ? -12.513 -0.132 17.371 1.00 89.38 121 LEU A N 1
ATOM 944 C CA . LEU A 1 121 ? -13.163 1.157 17.631 1.00 89.38 121 LEU A CA 1
ATOM 945 C C . LEU A 1 121 ? -12.188 2.349 17.552 1.00 89.38 121 LEU A C 1
ATOM 947 O O . LEU A 1 121 ? -12.459 3.264 16.772 1.00 89.38 121 LEU A O 1
ATOM 951 N N . PRO A 1 122 ? -11.050 2.373 18.278 1.00 90.69 122 PRO A N 1
ATOM 952 C CA . PRO A 1 122 ? -10.087 3.463 18.162 1.00 90.69 122 PRO A CA 1
ATOM 953 C C . PRO A 1 122 ? -9.363 3.489 16.809 1.00 90.69 122 PRO A C 1
ATOM 955 O O . PRO A 1 122 ? -9.021 4.575 16.351 1.00 90.69 122 PRO A O 1
ATOM 958 N N . ILE A 1 123 ? -9.161 2.347 16.137 1.00 89.62 123 ILE A N 1
ATOM 959 C CA . ILE A 1 123 ? -8.537 2.307 14.800 1.00 89.62 123 ILE A CA 1
ATOM 960 C C . ILE A 1 123 ? -9.444 2.991 13.770 1.00 89.62 123 ILE A C 1
ATOM 962 O O . ILE A 1 123 ? -9.027 3.934 13.096 1.00 89.62 123 ILE A O 1
ATOM 966 N N . VAL A 1 124 ? -10.704 2.554 13.680 1.00 87.88 124 VAL A N 1
ATOM 967 C CA . VAL A 1 124 ? -11.690 3.115 12.747 1.00 87.88 124 VAL A CA 1
ATOM 968 C C . VAL A 1 124 ? -11.996 4.567 13.109 1.00 87.88 124 VAL A C 1
ATOM 970 O O . VAL A 1 124 ? -12.030 5.423 12.227 1.00 87.88 124 VAL A O 1
ATOM 973 N N . GLY A 1 125 ? -12.143 4.868 14.403 1.00 88.94 125 GLY A N 1
ATOM 974 C CA . GLY A 1 125 ? -12.336 6.230 14.894 1.00 88.94 125 GLY A CA 1
ATOM 975 C C . GLY A 1 125 ? -11.172 7.160 14.540 1.00 88.94 125 GLY A C 1
ATOM 976 O O . GLY A 1 125 ? -11.404 8.273 14.076 1.00 88.94 125 GLY A O 1
ATOM 977 N N . GLY A 1 126 ? -9.926 6.702 14.686 1.00 88.06 126 GLY A N 1
ATOM 978 C CA . GLY A 1 126 ? -8.730 7.466 14.325 1.00 88.06 126 GLY A CA 1
ATOM 979 C C . GLY A 1 126 ? -8.615 7.724 12.821 1.00 88.06 126 GLY A C 1
ATOM 980 O O . GLY A 1 126 ? -8.297 8.843 12.411 1.00 88.06 126 GLY A O 1
ATOM 981 N N . CYS A 1 127 ? -8.941 6.727 11.992 1.00 86.75 127 CYS A N 1
ATOM 982 C CA . CYS A 1 127 ? -8.993 6.884 10.536 1.00 86.75 127 CYS A CA 1
ATOM 983 C C . CYS A 1 127 ? -10.084 7.881 10.116 1.00 86.75 127 CYS A C 1
ATOM 985 O O . CYS A 1 127 ? -9.826 8.773 9.308 1.00 86.75 127 CYS A O 1
ATOM 987 N N . ALA A 1 128 ? -11.283 7.769 10.699 1.00 86.62 128 ALA A N 1
ATOM 988 C CA . ALA A 1 128 ? -12.406 8.662 10.421 1.00 86.62 128 ALA A CA 1
ATOM 989 C C . ALA A 1 128 ? -12.105 10.108 10.839 1.00 86.62 128 ALA A C 1
ATOM 991 O O . ALA A 1 128 ? -12.317 11.029 10.054 1.00 86.62 128 ALA A O 1
ATOM 992 N N . LEU A 1 129 ? -11.556 10.312 12.040 1.00 88.25 129 LEU A N 1
ATOM 993 C CA . LEU A 1 129 ? -11.177 11.641 12.520 1.00 88.25 129 LEU A CA 1
ATOM 994 C C . LEU A 1 129 ? -10.113 12.272 11.617 1.00 88.25 129 LEU A C 1
ATOM 996 O O . LEU A 1 129 ? -10.253 13.427 11.228 1.00 88.25 129 LEU A O 1
ATOM 1000 N N . SER A 1 130 ? -9.102 11.493 11.223 1.00 85.69 130 SER A N 1
ATOM 1001 C CA . SER A 1 130 ? -8.049 11.963 10.320 1.00 85.69 130 SER A CA 1
ATOM 1002 C C . SER A 1 130 ? -8.606 12.372 8.954 1.00 85.69 130 SER A C 1
ATOM 1004 O O . SER A 1 130 ? -8.192 13.393 8.412 1.00 85.69 130 SER A O 1
ATOM 1006 N N . ALA A 1 131 ? -9.579 11.625 8.415 1.00 83.19 131 ALA A N 1
ATOM 1007 C CA . ALA A 1 131 ? -10.258 11.959 7.160 1.00 83.19 131 ALA A CA 1
ATOM 1008 C C . ALA A 1 131 ? -11.069 13.258 7.238 1.00 83.19 131 ALA A C 1
ATOM 1010 O O . ALA A 1 131 ? -11.076 14.021 6.276 1.00 83.19 131 ALA A O 1
ATOM 1011 N N . LEU A 1 132 ? -11.702 13.538 8.381 1.00 83.81 132 LEU A N 1
ATOM 1012 C CA . LEU A 1 132 ? -12.450 14.780 8.604 1.00 83.81 132 LEU A CA 1
ATOM 1013 C C . LEU A 1 132 ? -11.543 16.013 8.729 1.00 83.81 132 LEU A C 1
ATOM 1015 O O . LEU A 1 132 ? -11.974 17.119 8.414 1.00 83.81 132 LEU A O 1
ATOM 1019 N N . THR A 1 133 ? -10.304 15.837 9.193 1.00 85.25 133 THR A N 1
ATOM 1020 C CA . THR A 1 133 ? -9.348 16.935 9.417 1.00 85.25 133 THR A CA 1
ATOM 1021 C C . THR A 1 133 ? -8.347 17.144 8.277 1.00 85.25 133 THR A C 1
ATOM 1023 O O . THR A 1 133 ? -7.517 18.049 8.353 1.00 85.25 133 THR A O 1
ATOM 1026 N N . GLU A 1 134 ? -8.379 16.316 7.232 1.00 80.56 134 GLU A N 1
ATOM 1027 C CA . GLU A 1 134 ? -7.406 16.376 6.139 1.00 80.56 134 GLU A CA 1
ATOM 1028 C C . GLU A 1 134 ? -7.658 17.589 5.227 1.00 80.56 134 GLU A C 1
ATOM 1030 O O . GLU A 1 134 ? -8.683 17.690 4.553 1.00 80.56 134 GLU A O 1
ATOM 1035 N N . LEU A 1 135 ? -6.679 18.498 5.153 1.00 72.62 135 LEU A N 1
ATOM 1036 C CA . LEU A 1 135 ? -6.777 19.751 4.387 1.00 72.62 135 LEU A CA 1
ATOM 1037 C C . LEU A 1 135 ? -6.917 19.536 2.871 1.00 72.62 135 LEU A C 1
ATOM 1039 O O . LEU A 1 135 ? -7.504 20.367 2.185 1.00 72.62 135 LEU A O 1
ATOM 1043 N N . ASN A 1 136 ? -6.373 18.435 2.346 1.00 73.31 136 ASN A N 1
ATOM 1044 C CA . ASN A 1 136 ? -6.427 18.076 0.925 1.00 73.31 136 ASN A CA 1
ATOM 1045 C C . ASN A 1 136 ? -7.244 16.798 0.709 1.00 73.31 136 ASN A C 1
ATOM 1047 O O . ASN A 1 136 ? -6.830 15.907 -0.039 1.00 73.31 136 ASN A O 1
ATOM 1051 N N . PHE A 1 137 ? -8.382 16.673 1.395 1.00 77.31 137 PHE A N 1
ATOM 1052 C CA . PHE A 1 137 ? -9.221 15.491 1.262 1.00 77.31 137 PHE A CA 1
ATOM 1053 C C . PHE A 1 137 ? -9.660 15.283 -0.196 1.00 77.31 137 PHE A C 1
ATOM 1055 O O . PHE A 1 137 ? -10.242 16.159 -0.837 1.00 77.31 137 PHE A O 1
ATOM 1062 N N . ASN A 1 138 ? -9.392 14.088 -0.721 1.00 82.94 138 ASN A N 1
ATOM 1063 C CA . ASN A 1 138 ? -9.824 13.674 -2.047 1.00 82.94 138 ASN A CA 1
ATOM 1064 C C . ASN A 1 138 ? -10.432 12.275 -1.964 1.00 82.94 138 ASN A C 1
ATOM 1066 O O . ASN A 1 138 ? -9.748 11.331 -1.572 1.00 82.94 138 ASN A O 1
ATOM 1070 N N . MET A 1 139 ? -11.688 12.131 -2.394 1.00 82.75 139 MET A N 1
ATOM 1071 C CA . MET A 1 139 ? -12.415 10.859 -2.327 1.00 82.75 139 MET A CA 1
ATOM 1072 C C . MET A 1 139 ? -11.741 9.745 -3.142 1.00 82.75 139 MET A C 1
ATOM 1074 O O . MET A 1 139 ? -11.706 8.603 -2.702 1.00 82.75 139 MET A O 1
ATOM 1078 N N . ILE A 1 140 ? -11.157 10.068 -4.301 1.00 82.44 140 ILE A N 1
ATOM 1079 C CA . ILE A 1 140 ? -10.434 9.091 -5.133 1.00 82.44 140 ILE A CA 1
ATOM 1080 C C . ILE A 1 140 ? -9.149 8.648 -4.426 1.00 82.44 140 ILE A C 1
ATOM 1082 O O . ILE A 1 140 ? -8.788 7.477 -4.482 1.00 82.44 140 ILE A O 1
ATOM 1086 N N . GLY A 1 141 ? -8.470 9.574 -3.743 1.00 77.69 141 GLY A N 1
ATOM 1087 C CA . GLY A 1 141 ? -7.299 9.240 -2.935 1.00 77.69 141 GLY A CA 1
ATOM 1088 C C . GLY A 1 141 ? -7.663 8.363 -1.738 1.00 77.69 141 GLY A C 1
ATOM 1089 O O . GLY A 1 141 ? -7.047 7.329 -1.527 1.00 77.69 141 GLY A O 1
ATOM 1090 N N . PHE A 1 142 ? -8.723 8.725 -1.017 1.00 82.25 142 PHE A N 1
ATOM 1091 C CA . PHE A 1 142 ? -9.238 7.963 0.117 1.00 82.25 142 PHE A CA 1
ATOM 1092 C C . PHE A 1 142 ? -9.661 6.539 -0.280 1.00 82.25 142 PHE A C 1
ATOM 1094 O O . PHE A 1 142 ? -9.202 5.577 0.326 1.00 82.25 142 PHE A O 1
ATOM 1101 N N . MET A 1 143 ? -10.459 6.392 -1.343 1.00 83.44 143 MET A N 1
ATOM 1102 C CA . MET A 1 143 ? -10.880 5.084 -1.864 1.00 83.44 143 MET A CA 1
ATOM 1103 C C . MET A 1 143 ? -9.719 4.265 -2.435 1.00 83.44 143 MET A C 1
ATOM 1105 O O . MET A 1 143 ? -9.778 3.048 -2.402 1.00 83.44 143 MET A O 1
ATOM 1109 N N . GLY A 1 144 ? -8.672 4.908 -2.964 1.00 76.25 144 GLY A N 1
ATOM 1110 C CA . GLY A 1 144 ? -7.466 4.209 -3.419 1.00 76.25 144 GLY A CA 1
ATOM 1111 C C . GLY A 1 144 ? -6.540 3.763 -2.281 1.00 76.25 144 GLY A C 1
ATOM 1112 O O . GLY A 1 144 ? -5.655 2.940 -2.505 1.00 76.25 144 GLY A O 1
ATOM 1113 N N . ALA A 1 145 ? -6.694 4.330 -1.083 1.00 80.06 145 ALA A N 1
ATOM 1114 C CA . ALA A 1 145 ? -5.939 3.933 0.103 1.00 80.06 145 ALA A CA 1
ATOM 1115 C C . ALA A 1 145 ? -6.604 2.795 0.891 1.00 80.06 145 ALA A C 1
ATOM 1117 O O . ALA A 1 145 ? -5.905 2.127 1.652 1.00 80.06 145 ALA A O 1
ATOM 1118 N N . MET A 1 146 ? -7.921 2.622 0.739 1.00 78.81 146 MET A N 1
ATOM 1119 C CA . MET A 1 146 ? -8.689 1.492 1.273 1.00 78.81 146 MET A CA 1
ATOM 1120 C C . MET A 1 146 ? -8.512 0.236 0.421 1.00 78.81 146 MET A C 1
ATOM 1122 O O . MET A 1 146 ? -8.518 -0.856 1.028 1.00 78.81 146 MET A O 1
#

Radius of gyration: 18.16 Å; Cα contacts (8 Å, |Δi|>4): 99; chains: 1; bounding box: 40×46×38 Å